Protein AF-A0A1Y3RNK0-F1 (afdb_monomer)

pLDDT: mean 79.31, std 23.53, range [32.22, 98.44]

Radius of gyration: 28.31 Å; Cα contacts (8 Å, |Δi|>4): 88; chains: 1; bounding box: 56×45×89 Å

Sequence (133 aa):
MPKRKRAVHGADTPGRQAETGTCSRASTSIYQNTTLKNSRQPGRIERLLSHGAENAVPLSHLVAMTELPARQVRQQIQAERLQGAQILADNQNGYFLPNSQADVELFYRSMLHRAAEIARVANTVRLRGRLLD

Secondary structure (DSSP, 8-state):
---------------------------------------SPP-TTGGGPPBSGGGPBPHHHHHHHHT--HHHHHHHHHHHHHTT---EE-SSS-EEB-SSHHHHHHHHHHHHHHHHHHHHHHHHHHHHHTT--

Foldseek 3Di:
DDDDDDDDDDDDDDDDDDDDPPPPPDDDDDDDDDDDDDPDDQFPVLVVAEEDPVRADALVVVCVVVVDPSVVSVVSVVVRVVVPAQWAADPPRHTHHYPDPVSSVVRVVVVVVVVVVVVVVVVVVVVVVVVVD

Structure (mmCIF, N/CA/C/O backbone):
d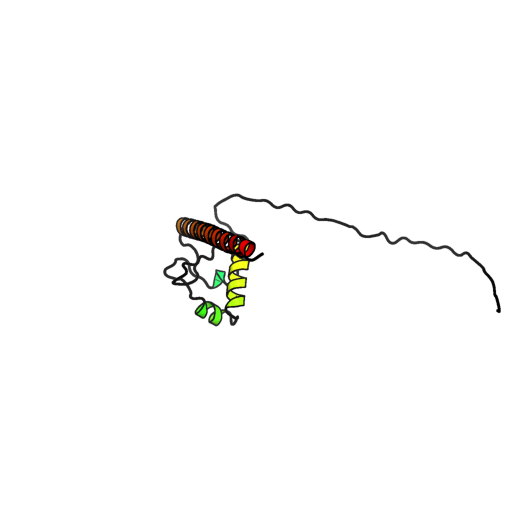ata_AF-A0A1Y3RNK0-F1
#
_entry.id   AF-A0A1Y3RNK0-F1
#
loop_
_atom_site.group_PDB
_atom_site.id
_atom_site.type_symbol
_atom_site.label_atom_id
_atom_site.label_alt_id
_atom_site.label_comp_id
_atom_site.label_asym_id
_atom_site.label_entity_id
_atom_site.label_seq_id
_atom_site.pdbx_PDB_ins_code
_atom_site.Cartn_x
_atom_site.Cartn_y
_atom_site.Cartn_z
_atom_site.occupancy
_atom_site.B_iso_or_equiv
_atom_site.auth_seq_id
_atom_site.auth_comp_id
_atom_site.auth_asym_id
_atom_site.auth_atom_id
_atom_site.pdbx_PDB_model_num
ATOM 1 N N . MET A 1 1 ? 0.563 25.413 73.526 1.00 41.59 1 MET A N 1
ATOM 2 C CA . MET A 1 1 ? 1.986 25.760 73.775 1.00 41.59 1 MET A CA 1
ATOM 3 C C . MET A 1 1 ? 2.594 24.611 74.570 1.00 41.59 1 MET A C 1
ATOM 5 O O . MET A 1 1 ? 1.926 24.172 75.497 1.00 41.59 1 MET A O 1
ATOM 9 N N . PRO A 1 2 ? 3.766 24.079 74.176 1.00 49.25 2 PRO A N 1
ATOM 10 C CA . PRO A 1 2 ? 5.012 24.792 74.449 1.00 49.25 2 PRO A CA 1
ATOM 11 C C . PRO A 1 2 ? 5.931 24.986 73.232 1.00 49.25 2 PRO A C 1
ATOM 13 O O . PRO A 1 2 ? 5.929 24.227 72.271 1.00 49.25 2 PRO A O 1
ATOM 16 N N . LYS A 1 3 ? 6.711 26.068 73.321 1.00 47.47 3 LYS A N 1
ATOM 17 C CA . LYS A 1 3 ? 7.779 26.502 72.410 1.00 47.47 3 LYS A CA 1
ATOM 18 C C . LYS A 1 3 ? 9.098 25.791 72.737 1.00 47.47 3 LYS A C 1
ATOM 20 O O . LYS A 1 3 ? 9.342 25.530 73.912 1.00 47.47 3 LYS A O 1
ATOM 25 N N . ARG A 1 4 ? 9.992 25.663 71.747 1.00 45.56 4 ARG A N 1
ATOM 26 C CA . ARG A 1 4 ? 11.479 25.715 71.841 1.00 45.56 4 ARG A CA 1
ATOM 27 C C . ARG A 1 4 ? 12.020 25.717 70.399 1.00 45.56 4 ARG A C 1
ATOM 29 O O . ARG A 1 4 ? 11.661 24.838 69.636 1.00 45.56 4 ARG A O 1
ATOM 36 N N . LYS A 1 5 ? 12.567 26.823 69.879 1.00 50.88 5 LYS A N 1
ATOM 37 C CA . LYS A 1 5 ? 13.889 27.481 70.058 1.00 50.88 5 LYS A CA 1
ATOM 38 C C . LYS A 1 5 ? 14.766 27.189 68.824 1.00 50.88 5 LYS A C 1
ATOM 40 O O . LYS A 1 5 ? 14.995 26.038 68.488 1.00 50.88 5 LYS A O 1
ATOM 45 N N . ARG A 1 6 ? 15.183 28.265 68.144 1.00 45.09 6 ARG A N 1
ATOM 46 C CA . ARG A 1 6 ? 16.010 28.297 66.924 1.00 45.09 6 ARG A CA 1
ATOM 47 C C . ARG A 1 6 ? 17.477 27.962 67.223 1.00 45.09 6 ARG A C 1
ATOM 49 O O . ARG A 1 6 ? 17.953 28.353 68.284 1.00 45.09 6 ARG A O 1
ATOM 56 N N . ALA A 1 7 ? 18.193 27.420 66.237 1.00 37.19 7 ALA A N 1
ATOM 57 C CA . ALA A 1 7 ? 19.587 27.763 65.933 1.00 37.19 7 ALA A CA 1
ATOM 58 C C . ALA A 1 7 ? 19.904 27.368 64.479 1.00 37.19 7 ALA A C 1
ATOM 60 O O . ALA A 1 7 ? 19.393 26.370 63.980 1.00 37.19 7 ALA A O 1
ATOM 61 N N . VAL A 1 8 ? 20.687 28.206 63.806 1.00 38.62 8 VAL A N 1
ATOM 62 C CA . VAL A 1 8 ? 21.025 28.174 62.378 1.00 38.62 8 VAL A CA 1
ATOM 63 C C . VAL A 1 8 ? 22.536 27.912 62.244 1.00 38.62 8 VAL A C 1
ATOM 65 O O . VAL A 1 8 ? 23.284 28.276 63.148 1.00 38.62 8 VAL A O 1
ATOM 68 N N . HIS A 1 9 ? 22.934 27.393 61.077 1.00 34.00 9 HIS A N 1
ATOM 69 C CA . HIS A 1 9 ? 24.238 27.487 60.394 1.00 34.00 9 HIS A CA 1
ATOM 70 C C . HIS A 1 9 ? 25.144 26.248 60.421 1.00 34.00 9 HIS A C 1
ATOM 72 O O . HIS A 1 9 ? 25.567 25.766 61.463 1.00 34.00 9 HIS A O 1
ATOM 78 N N . GLY A 1 10 ? 25.486 25.809 59.210 1.00 35.28 10 GLY A N 1
ATOM 79 C CA . GLY A 1 10 ? 26.503 24.817 58.887 1.00 35.28 10 GLY A CA 1
ATOM 80 C C . GLY A 1 10 ? 26.421 24.534 57.391 1.00 35.28 10 GLY A C 1
ATOM 81 O O . GLY A 1 10 ? 25.593 23.738 56.968 1.00 35.28 10 GLY A O 1
ATOM 82 N N . ALA A 1 11 ? 27.168 25.308 56.607 1.00 35.19 11 ALA A N 1
ATOM 83 C CA . ALA A 1 11 ? 27.256 25.221 55.156 1.00 35.19 11 ALA A CA 1
ATOM 84 C C . ALA A 1 11 ? 27.748 23.842 54.691 1.00 35.19 11 ALA A C 1
ATOM 86 O O . ALA A 1 11 ? 28.575 23.251 55.371 1.00 35.19 11 ALA A O 1
ATOM 87 N N . ASP A 1 12 ? 27.261 23.376 53.538 1.00 33.41 12 ASP A N 1
ATOM 88 C CA . ASP A 1 12 ? 28.124 22.921 52.442 1.00 33.41 12 ASP A CA 1
ATOM 89 C C . ASP A 1 12 ? 27.304 22.639 51.172 1.00 33.41 12 ASP A C 1
ATOM 91 O O . ASP A 1 12 ? 26.352 21.859 51.147 1.00 33.41 12 ASP A O 1
ATOM 95 N N . THR A 1 13 ? 27.693 23.336 50.108 1.00 41.44 13 THR A N 1
ATOM 96 C CA . THR A 1 13 ? 27.257 23.166 48.716 1.00 41.44 13 THR A CA 1
ATOM 97 C C . THR A 1 13 ? 28.192 22.143 48.059 1.00 41.44 13 THR A C 1
ATOM 99 O O . THR A 1 13 ? 29.403 22.236 48.247 1.00 41.44 13 THR A O 1
ATOM 102 N N . PRO A 1 14 ? 27.677 21.179 47.278 1.00 42.44 14 PRO A N 1
ATOM 103 C CA . PRO A 1 14 ? 27.765 21.303 45.818 1.00 42.44 14 PRO A CA 1
ATOM 104 C C . PRO A 1 14 ? 26.421 20.915 45.173 1.00 42.44 14 PRO A C 1
ATOM 106 O O . PRO A 1 14 ? 25.843 19.872 45.446 1.00 42.44 14 PRO A O 1
ATOM 109 N N . GLY A 1 15 ? 25.808 21.764 44.353 1.00 39.09 15 GLY A N 1
ATOM 110 C CA . GLY A 1 15 ? 26.297 21.985 42.998 1.00 39.09 15 GLY A CA 1
ATOM 111 C C . GLY A 1 15 ? 25.947 20.788 42.110 1.00 39.09 15 GLY A C 1
ATOM 112 O O . GLY A 1 15 ? 26.835 20.036 41.726 1.00 39.09 15 GLY A O 1
ATOM 113 N N . ARG A 1 16 ? 24.663 20.593 41.775 1.00 41.12 16 ARG A N 1
ATOM 114 C CA . ARG A 1 16 ? 24.265 19.695 40.682 1.00 41.12 16 ARG A CA 1
ATOM 115 C C . ARG A 1 16 ? 23.422 20.470 39.682 1.00 41.12 16 ARG A C 1
ATOM 117 O O . ARG A 1 16 ? 22.306 20.888 39.968 1.00 41.12 16 ARG A O 1
ATOM 124 N N . GLN A 1 17 ? 24.056 20.714 38.544 1.00 41.69 17 GLN A N 1
ATOM 125 C CA . GLN A 1 17 ? 23.565 21.478 37.411 1.00 41.69 17 GLN A CA 1
ATOM 126 C C . GLN A 1 17 ? 22.249 20.901 36.882 1.00 41.69 17 GLN A C 1
ATOM 128 O O . GLN A 1 17 ? 22.113 19.690 36.700 1.00 41.69 17 GLN A O 1
ATOM 133 N N . ALA A 1 18 ? 21.307 21.805 36.625 1.00 41.22 18 ALA A N 1
ATOM 134 C CA . ALA A 1 18 ? 20.082 21.537 35.902 1.00 41.22 18 ALA A CA 1
ATOM 135 C C . ALA A 1 18 ? 20.402 21.265 34.422 1.00 41.22 18 ALA A C 1
ATOM 137 O O . ALA A 1 18 ? 20.967 22.104 33.726 1.00 41.22 18 ALA A O 1
ATOM 138 N N . GLU A 1 19 ? 20.075 20.044 34.011 1.00 40.94 19 GLU A N 1
ATOM 139 C CA . GLU A 1 19 ? 19.447 19.670 32.742 1.00 40.94 19 GLU A CA 1
ATOM 140 C C . GLU A 1 19 ? 19.987 20.336 31.467 1.00 40.94 19 GLU A C 1
ATOM 142 O O . GLU A 1 19 ? 19.596 21.422 31.041 1.00 40.94 19 GLU A O 1
ATOM 147 N N . THR A 1 20 ? 20.857 19.586 30.793 1.00 37.81 20 THR A N 1
ATOM 148 C CA . THR A 1 20 ? 21.274 19.799 29.410 1.00 37.81 20 THR A CA 1
ATOM 149 C C . THR A 1 20 ? 20.073 19.608 28.477 1.00 37.81 20 THR A C 1
ATOM 151 O O . THR A 1 20 ? 19.817 18.521 27.965 1.00 37.81 20 THR A O 1
ATOM 154 N N . GLY A 1 21 ? 19.310 20.678 28.258 1.00 43.06 21 GLY A N 1
ATOM 155 C CA . GLY A 1 21 ? 18.280 20.757 27.227 1.00 43.06 21 GLY A CA 1
ATOM 156 C C . GLY A 1 21 ? 18.899 20.839 25.832 1.00 43.06 21 GLY A C 1
ATOM 157 O O . GLY A 1 21 ? 18.876 21.891 25.197 1.00 43.06 21 GLY A O 1
ATOM 158 N N . THR A 1 22 ? 19.467 19.741 25.335 1.00 32.22 22 THR A N 1
ATOM 159 C CA . THR A 1 22 ? 19.836 19.624 23.920 1.00 32.22 22 THR A CA 1
ATOM 160 C C . THR A 1 22 ? 18.578 19.297 23.125 1.00 32.22 22 THR A C 1
ATOM 162 O O . THR A 1 22 ? 18.204 18.143 22.937 1.00 32.22 22 THR A O 1
ATOM 165 N N . CYS A 1 23 ? 17.894 20.341 22.661 1.00 37.31 23 CYS A N 1
ATOM 166 C CA . CYS A 1 23 ? 16.819 20.211 21.690 1.00 37.31 23 CYS A CA 1
ATOM 167 C C . CYS A 1 23 ? 17.450 19.977 20.308 1.00 37.31 23 CYS A C 1
ATOM 169 O O . CYS A 1 23 ? 17.740 20.917 19.566 1.00 37.31 23 CYS A O 1
ATOM 171 N N . SER A 1 24 ? 17.732 18.716 19.978 1.00 45.75 24 SER A N 1
ATOM 172 C CA . SER A 1 24 ? 18.252 18.314 18.668 1.00 45.75 24 SER A CA 1
ATOM 173 C C . SER A 1 24 ? 17.157 18.446 17.606 1.00 45.75 24 SER A C 1
ATOM 175 O O . SER A 1 24 ? 16.522 17.469 17.214 1.00 45.75 24 SER A O 1
ATOM 177 N N . ARG A 1 25 ? 16.912 19.668 17.123 1.00 52.75 25 ARG A N 1
ATOM 178 C CA . ARG A 1 25 ? 16.077 19.917 15.943 1.00 52.75 25 ARG A CA 1
ATOM 179 C C . ARG A 1 25 ? 16.853 19.525 14.685 1.00 52.75 25 ARG A C 1
ATOM 181 O O . ARG A 1 25 ? 17.449 20.376 14.030 1.00 52.75 25 ARG A O 1
ATOM 188 N N . ALA A 1 26 ? 16.845 18.242 14.339 1.00 41.88 26 ALA A N 1
ATOM 189 C CA . ALA A 1 26 ? 17.356 17.780 13.054 1.00 41.88 26 ALA A CA 1
ATOM 190 C C . ALA A 1 26 ? 16.259 17.916 11.987 1.00 41.88 26 ALA A C 1
ATOM 192 O O . ALA A 1 26 ? 15.423 17.035 11.802 1.00 41.88 26 ALA A O 1
ATOM 193 N N . SER A 1 27 ? 16.260 19.055 11.292 1.00 52.25 27 SER A N 1
ATOM 194 C CA . SER A 1 27 ? 15.540 19.212 10.029 1.00 52.25 27 SER A CA 1
ATOM 195 C C . SER A 1 27 ? 16.277 18.393 8.969 1.00 52.25 27 SER A C 1
ATOM 197 O O . SER A 1 27 ? 17.389 18.751 8.592 1.00 52.25 27 SER A O 1
ATOM 199 N N . THR A 1 28 ? 15.696 17.294 8.494 1.00 43.88 28 THR A N 1
ATOM 200 C CA . THR A 1 28 ? 16.187 16.603 7.292 1.00 43.88 28 THR A CA 1
ATOM 201 C C . THR A 1 28 ? 15.093 16.639 6.235 1.00 43.88 28 THR A C 1
ATOM 203 O O . THR A 1 28 ? 14.282 15.736 6.083 1.00 43.88 28 THR A O 1
ATOM 206 N N . SER A 1 29 ? 15.046 17.756 5.512 1.00 62.03 29 SER A N 1
ATOM 207 C CA . SER A 1 29 ? 14.423 17.803 4.193 1.00 62.03 29 SER A CA 1
ATOM 208 C C . SER A 1 29 ? 15.480 17.361 3.191 1.00 62.03 29 SER A C 1
ATOM 210 O O . SER A 1 29 ? 16.409 18.120 2.924 1.00 62.03 29 SER A O 1
ATOM 212 N N . ILE A 1 30 ? 15.345 16.159 2.633 1.00 50.91 30 ILE A N 1
ATOM 213 C CA . ILE A 1 30 ? 16.123 15.739 1.464 1.00 50.91 30 ILE A CA 1
ATOM 214 C C . ILE A 1 30 ? 15.148 15.122 0.459 1.00 50.91 30 ILE A C 1
ATOM 216 O O . ILE A 1 30 ? 14.780 13.956 0.553 1.00 50.91 30 ILE A O 1
ATOM 220 N N . TYR A 1 31 ? 14.717 15.942 -0.497 1.00 54.25 31 TYR A N 1
ATOM 221 C CA . TYR A 1 31 ? 14.206 15.479 -1.783 1.00 54.25 31 TYR A CA 1
ATOM 222 C C . TYR A 1 31 ? 15.356 15.554 -2.785 1.00 54.25 31 TYR A C 1
ATOM 224 O O . TYR A 1 31 ? 15.858 16.652 -2.991 1.00 54.25 31 TYR A O 1
ATOM 232 N N . GLN A 1 32 ? 15.756 14.412 -3.356 1.00 46.22 32 GLN A N 1
ATOM 233 C CA . GLN A 1 32 ? 16.391 14.147 -4.671 1.00 46.22 32 GLN A CA 1
ATOM 234 C C . GLN A 1 32 ? 17.116 12.780 -4.555 1.00 46.22 32 GLN A C 1
ATOM 236 O O . GLN A 1 32 ? 17.678 12.507 -3.502 1.00 46.22 32 GLN A O 1
ATOM 241 N N . ASN A 1 33 ? 17.293 11.888 -5.533 1.00 47.75 33 ASN A N 1
ATOM 242 C CA . ASN A 1 33 ? 16.698 11.496 -6.818 1.00 47.75 33 ASN A CA 1
ATOM 243 C C . ASN A 1 33 ? 17.525 10.240 -7.246 1.00 47.75 33 ASN A C 1
ATOM 245 O O . ASN A 1 33 ? 18.724 10.198 -6.992 1.00 47.75 33 ASN A O 1
ATOM 249 N N . THR A 1 34 ? 16.877 9.222 -7.821 1.00 56.22 34 THR A N 1
ATOM 250 C CA . THR A 1 34 ? 17.364 8.097 -8.662 1.00 56.22 34 THR A CA 1
ATOM 251 C C . THR A 1 34 ? 18.873 7.753 -8.721 1.00 56.22 34 THR A C 1
ATOM 253 O O . THR A 1 34 ? 19.650 8.476 -9.337 1.00 56.22 34 THR A O 1
ATOM 256 N N . THR A 1 35 ? 19.241 6.557 -8.218 1.00 46.78 35 THR A N 1
ATOM 257 C CA . THR A 1 35 ? 20.168 5.525 -8.782 1.00 46.78 35 THR A CA 1
ATOM 258 C C . THR A 1 35 ? 20.809 4.692 -7.654 1.00 46.78 35 THR A C 1
ATOM 260 O O . THR A 1 35 ? 21.341 5.228 -6.687 1.00 46.78 35 THR A O 1
ATOM 263 N N . LEU A 1 36 ? 20.709 3.361 -7.770 1.00 56.59 36 LEU A N 1
ATOM 264 C CA . LEU A 1 36 ? 20.968 2.344 -6.742 1.00 56.59 36 LEU A CA 1
ATOM 265 C C . LEU A 1 36 ? 22.341 2.405 -6.040 1.00 56.59 36 LEU A C 1
ATOM 267 O O . LEU A 1 36 ? 23.380 2.228 -6.672 1.00 56.59 36 LEU A O 1
ATOM 271 N N . LYS A 1 37 ? 22.298 2.430 -4.701 1.00 41.94 37 LYS A N 1
ATOM 272 C CA . LYS A 1 37 ? 22.902 1.431 -3.790 1.00 41.94 37 LYS A CA 1
ATOM 273 C C . LYS A 1 37 ? 22.364 1.693 -2.382 1.00 41.94 37 LYS A C 1
ATOM 275 O O . LYS A 1 37 ? 22.851 2.548 -1.648 1.00 41.94 37 LYS A O 1
ATOM 280 N N . ASN A 1 38 ? 21.306 0.971 -2.034 1.00 49.28 38 ASN A N 1
ATOM 281 C CA . ASN A 1 38 ? 20.623 1.097 -0.755 1.00 49.28 38 ASN A CA 1
ATOM 282 C C . ASN A 1 38 ? 21.514 0.511 0.349 1.00 49.28 38 ASN A C 1
ATOM 284 O O . ASN A 1 38 ? 21.696 -0.699 0.417 1.00 49.28 38 ASN A O 1
ATOM 288 N N . SER A 1 39 ? 22.015 1.343 1.260 1.00 59.19 39 SER A N 1
ATOM 289 C CA . SER A 1 39 ? 22.454 0.878 2.586 1.00 59.19 39 SER A CA 1
ATOM 290 C C . SER A 1 39 ? 21.265 0.616 3.524 1.00 59.19 39 SER A C 1
ATOM 292 O O . SER A 1 39 ? 21.449 0.344 4.710 1.00 59.19 39 SER A O 1
ATOM 294 N N . ARG A 1 40 ? 20.029 0.686 3.007 1.00 80.00 40 ARG A N 1
ATOM 295 C CA . ARG A 1 40 ? 18.821 0.307 3.735 1.00 80.00 40 ARG A CA 1
ATOM 296 C C . ARG A 1 40 ? 18.653 -1.205 3.681 1.00 80.00 40 ARG A C 1
ATOM 298 O O . ARG A 1 40 ? 18.559 -1.780 2.599 1.00 80.00 40 ARG A O 1
ATOM 305 N N . GLN A 1 41 ? 18.563 -1.827 4.850 1.00 82.25 41 GLN A N 1
ATOM 306 C CA . GLN A 1 41 ? 18.174 -3.229 4.943 1.00 82.25 41 GLN A CA 1
ATOM 307 C C . GLN A 1 41 ? 16.711 -3.374 4.504 1.00 82.25 41 GLN A C 1
ATOM 309 O O . GLN A 1 41 ? 15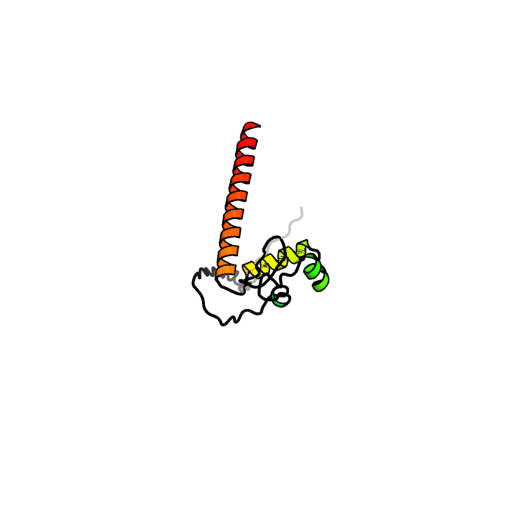.873 -2.587 4.961 1.00 82.25 41 GLN A O 1
ATOM 314 N N . PRO A 1 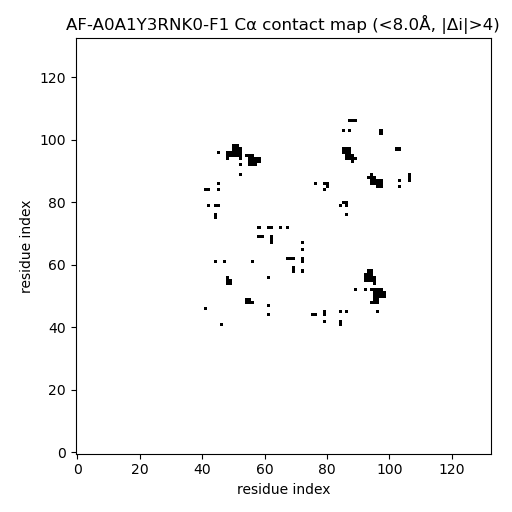42 ? 16.390 -4.330 3.616 1.00 86.19 42 PRO A N 1
ATOM 315 C CA . PRO A 1 42 ? 15.021 -4.526 3.177 1.00 86.19 42 PRO A CA 1
ATOM 316 C C . PRO A 1 42 ? 14.138 -4.941 4.358 1.00 86.19 42 PRO A C 1
ATOM 318 O O . PRO A 1 42 ? 14.558 -5.680 5.261 1.00 86.19 42 PRO A O 1
ATOM 321 N N . GLY A 1 43 ? 12.904 -4.442 4.350 1.00 91.38 43 GLY A N 1
ATOM 322 C CA . GLY A 1 43 ? 11.917 -4.712 5.392 1.00 91.38 43 GLY A CA 1
ATOM 323 C C . GLY A 1 43 ? 11.547 -6.197 5.498 1.00 91.38 43 GLY A C 1
ATOM 324 O O . GLY A 1 43 ? 12.032 -7.041 4.741 1.00 91.38 43 GLY A O 1
ATOM 325 N N . ARG A 1 44 ? 10.717 -6.565 6.481 1.00 95.25 44 ARG A N 1
ATOM 326 C CA . ARG A 1 44 ? 10.271 -7.962 6.628 1.00 95.25 44 ARG A CA 1
ATOM 327 C C . ARG A 1 44 ? 9.346 -8.340 5.476 1.00 95.25 44 ARG A C 1
ATOM 329 O O . ARG A 1 44 ? 9.514 -9.424 4.937 1.00 95.25 44 ARG A O 1
ATOM 336 N N . ILE A 1 45 ? 8.406 -7.468 5.109 1.00 96.94 45 ILE A N 1
ATOM 337 C CA . ILE A 1 45 ? 7.446 -7.731 4.034 1.00 96.94 45 ILE A CA 1
ATOM 338 C C . ILE A 1 45 ? 8.111 -7.593 2.669 1.00 96.94 45 ILE A C 1
ATOM 340 O O . ILE A 1 45 ? 7.912 -8.459 1.829 1.00 96.94 45 ILE A O 1
ATOM 344 N N . GLU A 1 46 ? 8.943 -6.570 2.459 1.00 96.69 46 GLU A N 1
ATOM 345 C CA . GLU A 1 46 ? 9.699 -6.378 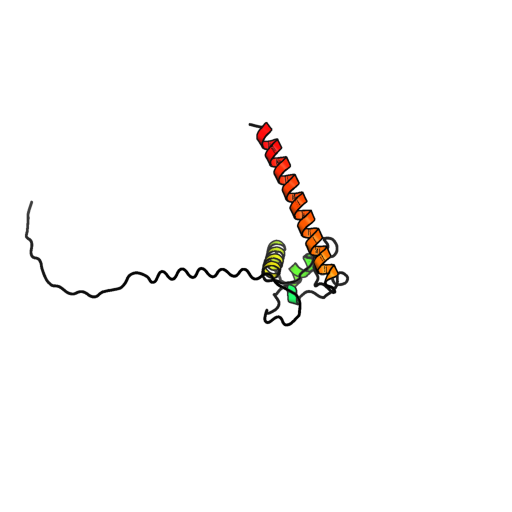1.212 1.00 96.69 46 GLU A CA 1
ATOM 346 C C . GLU A 1 46 ? 10.481 -7.636 0.796 1.00 96.69 46 GLU A C 1
ATOM 348 O O . GLU A 1 46 ? 10.469 -8.004 -0.373 1.00 96.69 46 GLU A O 1
ATOM 353 N N . ARG A 1 47 ? 11.081 -8.353 1.757 1.00 96.12 47 ARG A N 1
ATOM 354 C CA . ARG A 1 47 ? 11.807 -9.613 1.511 1.00 96.12 47 ARG A CA 1
ATOM 355 C C . ARG A 1 47 ? 10.931 -10.792 1.076 1.00 96.12 47 ARG A C 1
ATOM 357 O O . ARG A 1 47 ? 11.469 -11.774 0.580 1.00 96.12 47 ARG A O 1
ATOM 364 N N . LEU A 1 48 ? 9.621 -10.726 1.299 1.00 96.56 48 LEU A N 1
ATOM 365 C CA . LEU A 1 48 ? 8.669 -11.778 0.923 1.00 96.56 48 LEU A CA 1
ATOM 366 C C . LEU A 1 48 ? 8.086 -11.564 -0.477 1.00 96.56 48 LEU A C 1
ATOM 368 O O . LEU A 1 48 ? 7.330 -12.408 -0.955 1.00 96.56 48 LEU A O 1
ATOM 372 N N . LEU A 1 49 ? 8.376 -10.426 -1.110 1.00 96.88 49 LEU A N 1
ATOM 373 C CA . LEU A 1 49 ? 7.783 -10.044 -2.383 1.00 96.88 49 LEU A CA 1
ATOM 374 C C . LEU A 1 49 ? 8.765 -10.252 -3.531 1.00 96.88 49 LEU A C 1
ATOM 376 O O . LEU A 1 49 ? 9.967 -10.039 -3.401 1.00 96.88 49 LEU A O 1
ATOM 380 N N . SER A 1 50 ? 8.212 -10.640 -4.674 1.00 95.81 50 SER A N 1
ATOM 381 C CA . SER A 1 50 ? 8.928 -10.689 -5.945 1.00 95.81 50 SER A CA 1
ATOM 382 C C . SER A 1 50 ? 8.618 -9.449 -6.780 1.00 95.81 50 SER A C 1
ATOM 384 O O . SER A 1 50 ? 7.649 -8.726 -6.517 1.00 95.81 50 SER A O 1
ATOM 386 N N . HIS A 1 51 ? 9.467 -9.183 -7.770 1.00 95.69 51 HIS A N 1
ATOM 387 C CA . HIS A 1 51 ? 9.246 -8.086 -8.701 1.00 95.69 51 HIS A CA 1
ATOM 388 C C . HIS A 1 51 ? 8.183 -8.444 -9.751 1.00 95.69 51 HIS A C 1
ATOM 390 O O . HIS A 1 51 ? 8.055 -9.607 -10.132 1.00 95.69 51 HIS A O 1
ATOM 396 N N . GLY A 1 52 ? 7.431 -7.441 -10.202 1.00 94.06 52 GLY A N 1
ATOM 397 C CA . GLY A 1 52 ? 6.383 -7.575 -11.213 1.00 94.06 52 GLY A CA 1
ATOM 398 C C . GLY A 1 52 ? 4.992 -7.848 -10.651 1.00 94.06 52 GLY A C 1
ATOM 399 O O . GLY A 1 52 ? 4.824 -8.560 -9.661 1.00 94.06 52 GLY A O 1
ATOM 400 N N . ALA A 1 53 ? 3.978 -7.276 -11.302 1.00 92.31 53 ALA A N 1
ATOM 401 C CA . ALA A 1 53 ? 2.575 -7.462 -10.928 1.00 92.31 53 ALA A CA 1
ATOM 402 C C . ALA A 1 53 ? 2.106 -8.911 -11.146 1.00 92.31 53 ALA A C 1
ATOM 404 O O . ALA A 1 53 ? 1.243 -9.400 -10.423 1.00 92.31 53 ALA A O 1
ATOM 405 N N . GLU A 1 54 ? 2.718 -9.621 -12.094 1.00 93.75 54 GLU A N 1
ATOM 406 C CA . GLU A 1 54 ? 2.493 -11.041 -12.358 1.00 93.75 54 GLU A CA 1
ATOM 407 C C . GLU A 1 54 ? 2.841 -11.942 -11.161 1.00 93.75 54 GLU A C 1
ATOM 409 O O . GLU A 1 54 ? 2.277 -13.025 -11.026 1.00 93.75 54 GLU A O 1
ATOM 414 N N . ASN A 1 55 ? 3.717 -11.472 -10.265 1.00 95.06 55 ASN A N 1
ATOM 415 C CA . ASN A 1 55 ? 4.133 -12.176 -9.052 1.00 95.06 55 ASN A CA 1
ATOM 416 C C . ASN A 1 55 ? 3.490 -11.593 -7.783 1.00 95.06 55 ASN A C 1
ATOM 418 O O . ASN A 1 55 ? 4.005 -11.783 -6.676 1.00 95.06 55 ASN A O 1
ATOM 422 N N . ALA A 1 56 ? 2.394 -10.840 -7.924 1.00 96.06 56 ALA A N 1
ATOM 423 C CA . ALA A 1 56 ? 1.738 -10.206 -6.793 1.00 96.06 56 ALA A CA 1
ATOM 424 C C . ALA A 1 56 ? 1.243 -11.229 -5.764 1.00 96.06 56 ALA A C 1
ATOM 426 O O . ALA A 1 56 ? 0.608 -12.233 -6.082 1.00 96.06 56 ALA A O 1
ATOM 427 N N . VAL A 1 57 ? 1.528 -10.938 -4.496 1.00 97.19 57 VAL A N 1
ATOM 428 C CA . VAL A 1 57 ? 1.179 -11.791 -3.363 1.00 97.19 57 VAL A CA 1
ATOM 429 C C . VAL A 1 57 ? -0.091 -11.256 -2.693 1.00 97.19 57 VAL A C 1
ATOM 431 O O . VAL A 1 57 ? -0.090 -10.119 -2.198 1.00 97.19 57 VAL A O 1
ATOM 434 N N . PRO A 1 58 ? -1.171 -12.055 -2.605 1.00 96.94 58 PRO A N 1
ATOM 435 C CA . PRO A 1 58 ? -2.384 -11.666 -1.898 1.00 96.94 58 PRO A CA 1
ATOM 436 C C . PRO A 1 58 ? -2.142 -11.423 -0.405 1.00 96.94 58 PRO A C 1
ATOM 438 O O . PRO A 1 58 ? -1.296 -12.057 0.230 1.00 96.94 58 PRO A O 1
ATOM 441 N N . LEU A 1 59 ? -2.959 -10.562 0.212 1.00 96.88 59 LEU A N 1
ATOM 442 C CA . LEU A 1 59 ? -2.854 -10.283 1.650 1.00 96.88 59 LEU A CA 1
ATOM 443 C C . LEU A 1 59 ? -3.011 -11.545 2.512 1.00 96.88 59 LEU A C 1
ATOM 445 O O . LEU A 1 59 ? -2.345 -11.663 3.536 1.00 96.88 59 LEU A O 1
ATOM 449 N N . SER A 1 60 ? -3.878 -12.477 2.111 1.00 96.81 60 SER A N 1
ATOM 450 C CA . SER A 1 60 ? -4.086 -13.750 2.813 1.00 96.81 60 SER A CA 1
ATOM 451 C C . SER A 1 60 ? -2.799 -14.574 2.902 1.00 96.81 60 SER A C 1
ATOM 453 O O . SER A 1 60 ? -2.503 -15.133 3.955 1.00 96.81 60 SER A O 1
ATOM 455 N N . HIS A 1 61 ? -1.998 -14.595 1.834 1.00 97.44 61 HIS A N 1
ATOM 456 C CA . HIS A 1 61 ? -0.714 -15.292 1.816 1.00 97.44 61 HIS A CA 1
ATOM 457 C C . HIS A 1 61 ? 0.314 -14.581 2.699 1.00 97.44 61 HIS A C 1
ATOM 459 O O . HIS A 1 61 ? 1.024 -15.236 3.456 1.00 97.44 61 HIS A O 1
ATOM 465 N N . LEU A 1 62 ? 0.356 -13.243 2.680 1.00 97.44 62 LEU A N 1
ATOM 466 C CA . LEU A 1 62 ? 1.221 -12.484 3.591 1.00 97.44 62 LEU A CA 1
ATOM 467 C C . LEU A 1 62 ? 0.863 -12.728 5.062 1.00 97.44 62 LEU A C 1
ATOM 469 O O . LEU A 1 62 ? 1.755 -12.849 5.896 1.00 97.44 62 LEU A O 1
ATOM 473 N N . VAL A 1 63 ? -0.426 -12.833 5.387 1.00 98.12 63 VAL A N 1
ATOM 474 C CA . VAL A 1 63 ? -0.900 -13.197 6.733 1.00 98.12 63 VAL A CA 1
ATOM 475 C C . VAL A 1 63 ? -0.398 -14.582 7.130 1.00 98.12 63 VAL A C 1
ATOM 477 O O . VAL A 1 63 ? 0.152 -14.727 8.218 1.00 98.12 63 VAL A O 1
ATOM 480 N N . ALA A 1 64 ? -0.511 -15.570 6.240 1.00 97.75 64 ALA A N 1
ATOM 481 C CA . ALA A 1 64 ? -0.025 -16.923 6.499 1.00 97.75 64 ALA A CA 1
ATOM 482 C C . ALA A 1 64 ? 1.501 -16.971 6.701 1.00 97.75 64 ALA A C 1
ATOM 484 O O . ALA A 1 64 ? 1.968 -17.582 7.652 1.00 97.75 64 ALA A O 1
ATOM 485 N N . MET A 1 65 ? 2.279 -16.277 5.863 1.00 96.75 65 MET A N 1
ATOM 486 C CA . MET A 1 65 ? 3.748 -16.263 5.955 1.00 96.75 65 MET A CA 1
ATOM 487 C C . MET A 1 65 ? 4.284 -15.473 7.154 1.00 96.75 65 MET A C 1
ATOM 489 O O . MET A 1 65 ? 5.395 -15.722 7.620 1.00 96.75 65 MET A O 1
ATOM 493 N N . THR A 1 66 ? 3.543 -14.468 7.623 1.00 95.56 66 THR A N 1
ATOM 494 C CA . THR A 1 66 ? 3.992 -13.615 8.733 1.00 95.56 66 THR A CA 1
ATOM 495 C C . THR A 1 66 ? 3.452 -14.046 10.089 1.00 95.56 66 THR A C 1
ATOM 497 O O . THR A 1 66 ? 4.016 -13.609 11.095 1.00 95.56 66 THR A O 1
ATOM 500 N N . GLU A 1 67 ? 2.399 -14.870 10.102 1.00 97.25 67 GLU A N 1
ATOM 501 C CA . GLU A 1 67 ? 1.611 -15.255 11.281 1.00 97.25 67 GLU A CA 1
ATOM 502 C C . GLU A 1 67 ? 1.026 -14.042 12.026 1.00 97.25 67 GLU A C 1
ATOM 504 O O . GLU A 1 67 ? 0.819 -14.055 13.239 1.00 97.25 67 GLU A O 1
ATOM 509 N N . LEU A 1 68 ? 0.755 -12.957 11.292 1.00 97.38 68 LEU A N 1
ATOM 510 C CA . LEU A 1 68 ? 0.208 -11.717 11.838 1.00 97.38 68 LEU A CA 1
ATOM 511 C C . LEU A 1 68 ? -1.215 -11.466 11.336 1.00 97.38 68 LEU A C 1
ATOM 513 O O . LEU A 1 68 ? -1.521 -11.735 10.173 1.00 97.38 68 LEU A O 1
ATOM 517 N N . PRO A 1 69 ? -2.087 -10.839 12.146 1.00 97.94 69 PRO A N 1
ATOM 518 C CA . PRO A 1 69 ? -3.388 -10.383 11.681 1.00 97.94 69 PRO A CA 1
ATOM 519 C C . PRO A 1 69 ? -3.272 -9.457 10.465 1.00 97.94 69 PRO A C 1
ATOM 521 O O . PRO A 1 69 ? -2.404 -8.584 10.408 1.00 97.94 69 PRO A O 1
ATOM 524 N N . ALA A 1 70 ? -4.232 -9.552 9.542 1.00 97.38 70 ALA A N 1
ATOM 525 C CA . ALA A 1 70 ? -4.272 -8.760 8.307 1.00 97.38 70 ALA A CA 1
ATOM 526 C C . ALA A 1 70 ? -4.082 -7.247 8.531 1.00 97.38 70 ALA A C 1
ATOM 528 O O . ALA A 1 70 ? -3.421 -6.566 7.745 1.00 97.38 70 ALA A O 1
ATOM 529 N N . ARG A 1 71 ? -4.629 -6.711 9.632 1.00 98.00 71 ARG A N 1
ATOM 530 C CA . ARG A 1 71 ? -4.453 -5.303 10.015 1.00 98.00 71 ARG A CA 1
ATOM 531 C C . ARG A 1 71 ? -2.990 -4.959 10.307 1.00 98.00 71 ARG A C 1
ATOM 533 O O . ARG A 1 71 ? -2.531 -3.911 9.865 1.00 98.00 71 ARG A O 1
ATOM 540 N N . GLN A 1 72 ? -2.269 -5.822 11.020 1.00 98.12 72 GLN A N 1
ATOM 541 C CA . GLN A 1 72 ? -0.856 -5.609 11.341 1.00 98.12 72 GLN A CA 1
ATOM 542 C C . GLN A 1 72 ? 0.028 -5.744 10.100 1.00 98.12 72 GLN A C 1
ATOM 544 O O . GLN A 1 72 ? 0.924 -4.927 9.912 1.00 98.12 72 GLN A O 1
ATOM 549 N N . VAL A 1 73 ? -0.276 -6.687 9.203 1.00 98.19 73 VAL A N 1
ATOM 550 C CA . VAL A 1 73 ? 0.423 -6.805 7.911 1.00 98.19 73 VAL A CA 1
ATOM 551 C C . VAL A 1 73 ? 0.291 -5.511 7.102 1.00 98.19 73 VAL A C 1
ATOM 553 O O . VAL A 1 73 ? 1.288 -4.963 6.638 1.00 98.19 73 VAL A O 1
ATOM 556 N N . ARG A 1 74 ? -0.921 -4.944 6.998 1.00 97.62 74 ARG A N 1
ATOM 557 C CA . ARG A 1 74 ? -1.135 -3.653 6.315 1.00 97.62 74 ARG A CA 1
ATOM 558 C C . ARG A 1 74 ? -0.370 -2.502 6.977 1.00 97.62 74 ARG A C 1
ATOM 560 O O . ARG A 1 74 ? 0.171 -1.656 6.268 1.00 97.62 74 ARG A O 1
ATOM 567 N N . GLN A 1 75 ? -0.304 -2.473 8.308 1.00 98.00 75 GLN A N 1
ATOM 568 C CA . GLN A 1 75 ? 0.477 -1.474 9.046 1.00 98.00 75 GLN A CA 1
ATOM 569 C C . GLN A 1 75 ? 1.980 -1.607 8.783 1.00 98.00 75 GLN A C 1
ATOM 571 O O . GLN A 1 75 ? 2.642 -0.595 8.569 1.00 98.00 75 GLN A O 1
ATOM 576 N N . GLN A 1 76 ? 2.510 -2.831 8.741 1.00 97.88 76 GLN A N 1
ATOM 577 C CA . GLN A 1 76 ? 3.914 -3.076 8.403 1.00 97.88 76 GLN A CA 1
ATOM 578 C C . GLN A 1 76 ? 4.231 -2.643 6.973 1.00 97.88 76 GLN A C 1
ATOM 580 O O . GLN A 1 76 ? 5.194 -1.913 6.772 1.00 97.88 76 GLN A O 1
ATOM 585 N N . ILE A 1 77 ? 3.381 -2.985 6.000 1.00 97.19 77 ILE A N 1
ATOM 586 C CA . ILE A 1 77 ? 3.534 -2.521 4.611 1.00 97.19 77 ILE A CA 1
ATOM 587 C C . ILE A 1 77 ? 3.582 -0.991 4.552 1.00 97.19 77 ILE A C 1
ATOM 589 O O . ILE A 1 77 ? 4.429 -0.417 3.872 1.00 97.19 77 ILE A O 1
ATOM 593 N N . GLN A 1 78 ? 2.685 -0.311 5.272 1.00 97.19 78 GLN A N 1
ATOM 594 C CA . GLN A 1 78 ? 2.678 1.148 5.322 1.00 97.19 78 GLN A CA 1
ATOM 595 C C . GLN A 1 78 ? 3.958 1.707 5.958 1.00 97.19 78 GLN A C 1
ATOM 597 O O . GLN A 1 78 ? 4.530 2.654 5.423 1.00 97.19 78 GLN A O 1
ATOM 602 N N . ALA A 1 79 ? 4.421 1.127 7.066 1.00 96.62 79 ALA A N 1
ATOM 603 C CA . ALA A 1 79 ? 5.657 1.543 7.722 1.00 96.62 79 ALA A CA 1
ATOM 604 C C . ALA A 1 79 ? 6.876 1.354 6.806 1.00 96.62 79 ALA A C 1
ATOM 606 O O . ALA A 1 79 ? 7.682 2.271 6.660 1.00 96.62 79 ALA A O 1
ATOM 607 N N . GLU A 1 80 ? 6.977 0.211 6.126 1.00 97.12 80 GLU A N 1
ATOM 608 C CA . GLU A 1 80 ? 8.063 -0.069 5.186 1.00 97.12 80 GLU A CA 1
ATOM 609 C C . GLU A 1 80 ? 8.052 0.906 4.001 1.00 97.12 80 GLU A C 1
ATOM 611 O O . GLU A 1 80 ? 9.112 1.430 3.643 1.00 97.12 80 GLU A O 1
ATOM 616 N N . ARG A 1 81 ? 6.869 1.223 3.449 1.00 96.12 81 ARG A N 1
ATOM 617 C CA . ARG A 1 81 ? 6.694 2.255 2.410 1.00 96.12 81 ARG A CA 1
ATOM 618 C C . ARG A 1 81 ? 7.166 3.630 2.875 1.00 96.12 81 ARG A C 1
ATOM 620 O O . ARG A 1 81 ? 7.891 4.296 2.146 1.00 96.12 81 ARG A O 1
ATOM 627 N N . LEU A 1 82 ? 6.805 4.042 4.092 1.00 94.62 82 LEU A N 1
ATOM 628 C CA . LEU A 1 82 ? 7.249 5.319 4.670 1.00 94.62 82 LEU A CA 1
ATOM 629 C C . LEU A 1 82 ? 8.766 5.371 4.882 1.00 94.62 82 LEU A C 1
ATOM 631 O O . LEU A 1 82 ? 9.362 6.438 4.793 1.00 94.62 82 LEU A O 1
ATOM 635 N N . GLN A 1 83 ? 9.399 4.224 5.116 1.00 93.56 83 GLN A N 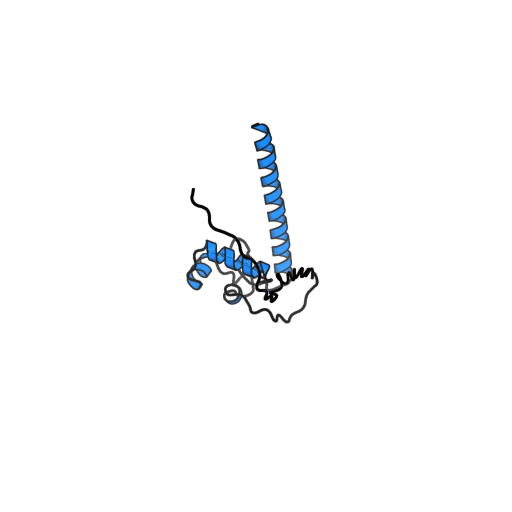1
ATOM 636 C CA . GLN A 1 83 ? 10.853 4.104 5.185 1.00 93.56 83 GLN A CA 1
ATOM 637 C C . GLN A 1 83 ? 11.519 4.048 3.793 1.00 93.56 83 GLN A C 1
ATOM 639 O O . GLN A 1 83 ? 12.740 3.898 3.719 1.00 93.56 83 GLN A O 1
ATOM 644 N N . GLY A 1 84 ? 10.750 4.075 2.697 1.00 92.88 84 GLY A N 1
ATOM 645 C CA . GLY A 1 84 ? 11.250 4.047 1.317 1.00 92.88 84 GLY A CA 1
ATOM 646 C C . GLY A 1 84 ? 11.136 2.708 0.574 1.00 92.88 84 GLY A C 1
ATOM 647 O O . GLY A 1 84 ? 11.705 2.586 -0.508 1.00 92.88 84 GLY A O 1
ATOM 648 N N . ALA A 1 85 ? 10.425 1.704 1.107 1.00 94.56 85 ALA A N 1
ATOM 649 C CA . ALA A 1 85 ? 10.190 0.447 0.387 1.00 94.56 85 ALA A CA 1
ATOM 650 C C . ALA A 1 85 ? 9.246 0.682 -0.796 1.00 94.56 85 ALA A C 1
ATOM 652 O O . ALA A 1 85 ? 8.146 1.214 -0.622 1.00 94.56 85 ALA A O 1
ATOM 653 N N . GLN A 1 86 ? 9.618 0.204 -1.979 1.00 95.62 86 GLN A N 1
ATOM 654 C CA . GLN A 1 86 ? 8.780 0.311 -3.175 1.00 95.62 86 GLN A CA 1
ATOM 655 C C . GLN A 1 86 ? 7.796 -0.862 -3.257 1.00 95.62 86 GLN A C 1
ATOM 657 O O . GLN A 1 86 ? 7.772 -1.612 -4.220 1.00 95.62 86 GLN A O 1
ATOM 662 N N . ILE A 1 87 ? 6.984 -1.055 -2.218 1.00 97.12 87 ILE A N 1
ATOM 663 C CA . ILE A 1 87 ? 5.945 -2.092 -2.220 1.00 97.12 87 ILE A CA 1
ATOM 664 C C . ILE A 1 87 ? 4.727 -1.527 -2.949 1.00 97.12 87 ILE A C 1
ATOM 666 O O . ILE A 1 87 ? 4.051 -0.653 -2.406 1.00 97.12 87 ILE A O 1
ATOM 670 N N . LEU A 1 88 ? 4.405 -2.007 -4.144 1.00 96.88 88 LEU A N 1
ATOM 671 C CA . LEU A 1 88 ? 3.238 -1.569 -4.916 1.00 96.88 88 LEU A CA 1
ATOM 672 C C . LEU A 1 88 ? 2.011 -2.437 -4.606 1.00 96.88 88 LEU A C 1
ATOM 674 O O . LEU A 1 88 ? 2.121 -3.483 -3.967 1.00 96.88 88 LEU A O 1
ATOM 678 N N . ALA A 1 89 ? 0.825 -1.956 -4.979 1.00 94.69 89 ALA A N 1
ATOM 679 C CA . ALA A 1 89 ? -0.412 -2.7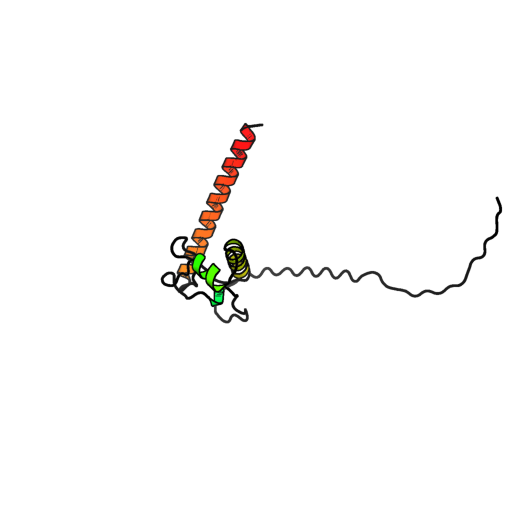32 -4.913 1.00 94.69 89 ALA A CA 1
ATOM 680 C C . ALA A 1 89 ? -1.356 -2.344 -6.055 1.00 94.69 89 ALA A C 1
ATOM 682 O O . ALA A 1 89 ? -1.497 -1.157 -6.349 1.00 94.69 89 ALA A O 1
ATOM 683 N N . ASP A 1 90 ? -2.035 -3.325 -6.647 1.00 86.12 90 ASP A N 1
ATOM 684 C CA . ASP A 1 90 ? -2.923 -3.154 -7.809 1.00 86.12 90 ASP A CA 1
ATOM 685 C C . ASP A 1 90 ? -4.415 -3.387 -7.494 1.00 86.12 90 ASP A C 1
ATOM 687 O O . ASP A 1 90 ? -5.246 -3.475 -8.394 1.00 86.12 90 ASP A O 1
ATOM 691 N N . ASN A 1 91 ? -4.778 -3.448 -6.205 1.00 80.19 91 ASN A N 1
ATOM 692 C CA . ASN A 1 91 ? -6.124 -3.719 -5.663 1.00 80.19 91 ASN A CA 1
ATOM 693 C C . ASN A 1 91 ? -6.763 -5.061 -6.075 1.00 80.19 91 ASN A C 1
ATOM 695 O O . ASN A 1 91 ? -7.784 -5.419 -5.489 1.00 80.19 91 ASN A O 1
ATOM 699 N N . GLN A 1 92 ? -6.187 -5.791 -7.032 1.00 85.50 92 GLN A N 1
ATOM 700 C CA . GLN A 1 92 ? -6.729 -7.036 -7.578 1.00 85.50 92 GLN A CA 1
ATOM 701 C C . GLN A 1 92 ? -5.890 -8.239 -7.152 1.00 85.50 92 GLN A C 1
ATOM 703 O O . GLN A 1 92 ? -6.420 -9.163 -6.537 1.00 85.50 92 GLN A O 1
ATOM 708 N N . ASN A 1 93 ? -4.586 -8.209 -7.427 1.00 89.88 93 ASN A N 1
ATOM 709 C CA . ASN A 1 93 ? -3.713 -9.373 -7.298 1.00 89.88 93 ASN A CA 1
ATOM 710 C C . ASN A 1 93 ? -2.941 -9.360 -5.974 1.00 89.88 93 ASN A C 1
ATOM 712 O O . ASN A 1 93 ? -2.707 -10.408 -5.373 1.00 89.88 93 ASN A O 1
ATOM 716 N N . GLY A 1 94 ? -2.613 -8.174 -5.455 1.00 95.50 94 GLY A N 1
ATOM 717 C CA . GLY A 1 94 ? -2.025 -8.029 -4.126 1.00 95.50 94 GLY A CA 1
ATOM 718 C C . GLY A 1 94 ? -0.846 -7.073 -4.100 1.00 95.50 94 GLY A C 1
ATOM 719 O O . GLY A 1 94 ? -0.963 -5.936 -4.555 1.00 95.50 94 GLY A O 1
ATOM 720 N N . TYR A 1 95 ? 0.258 -7.510 -3.495 1.00 97.62 95 TYR A N 1
ATOM 721 C CA . TYR A 1 95 ? 1.454 -6.701 -3.260 1.00 97.62 95 TYR A CA 1
ATOM 722 C C . TYR A 1 95 ? 2.659 -7.255 -4.019 1.00 97.62 95 TYR A C 1
ATOM 724 O O . TYR A 1 95 ? 2.853 -8.466 -4.051 1.00 97.62 95 TYR A O 1
ATOM 732 N N . PHE A 1 96 ? 3.477 -6.376 -4.593 1.00 97.56 96 PHE A N 1
ATOM 733 C CA . PHE A 1 96 ? 4.661 -6.742 -5.381 1.00 97.56 96 PHE A CA 1
ATOM 734 C C . PHE A 1 96 ? 5.711 -5.624 -5.370 1.00 97.56 96 PHE A C 1
ATOM 736 O O . PHE A 1 96 ? 5.431 -4.509 -4.919 1.00 97.56 96 PHE A O 1
ATOM 743 N N . LEU A 1 97 ? 6.915 -5.915 -5.864 1.00 97.31 97 LEU A N 1
ATOM 744 C CA . LEU A 1 97 ? 7.965 -4.916 -6.098 1.00 97.31 97 LEU A CA 1
ATOM 745 C C . LEU A 1 97 ? 7.948 -4.454 -7.568 1.00 97.31 97 LEU A C 1
ATOM 747 O O . LEU A 1 97 ? 7.655 -5.258 -8.448 1.00 97.31 97 LEU A O 1
ATOM 751 N N . PRO A 1 98 ? 8.255 -3.187 -7.886 1.00 96.75 98 PRO A N 1
ATOM 752 C CA . PRO A 1 98 ? 8.245 -2.701 -9.265 1.00 96.75 98 PRO A CA 1
ATOM 753 C C . PRO A 1 98 ? 9.286 -3.422 -10.124 1.00 96.75 98 PRO A C 1
ATOM 755 O O . PRO A 1 98 ? 10.407 -3.652 -9.670 1.00 96.75 98 PRO A O 1
ATOM 758 N N . ASN A 1 99 ? 8.943 -3.709 -11.379 1.00 94.94 99 ASN A N 1
ATOM 759 C CA . ASN A 1 99 ? 9.904 -4.107 -12.413 1.00 94.94 99 ASN A CA 1
ATOM 760 C C . ASN A 1 99 ? 10.490 -2.878 -13.124 1.00 94.94 99 ASN A C 1
ATOM 762 O O . ASN A 1 99 ? 11.579 -2.941 -13.693 1.00 94.94 99 ASN A O 1
ATOM 766 N N . SER A 1 100 ? 9.767 -1.755 -13.109 1.00 94.31 100 SER A N 1
ATOM 767 C CA . SER A 1 100 ? 10.149 -0.541 -13.822 1.00 94.31 100 SER A CA 1
ATOM 768 C C . SER A 1 100 ? 9.803 0.738 -13.059 1.00 94.31 100 SER A C 1
ATOM 770 O O . SER A 1 100 ? 8.929 0.768 -12.192 1.00 94.31 100 SER A O 1
ATOM 772 N N . GLN A 1 101 ? 10.445 1.844 -13.446 1.00 94.06 101 GLN A N 1
ATOM 773 C CA . GLN A 1 101 ? 10.082 3.174 -12.949 1.00 94.06 101 GLN A CA 1
ATOM 774 C C . GLN A 1 101 ? 8.650 3.572 -13.349 1.00 94.06 101 GLN A C 1
ATOM 776 O O . GLN A 1 101 ? 8.002 4.337 -12.636 1.00 94.06 101 GLN A O 1
ATOM 781 N N . ALA A 1 102 ? 8.141 3.048 -14.470 1.00 94.44 102 ALA A N 1
ATOM 782 C CA . ALA A 1 102 ? 6.771 3.300 -14.901 1.00 94.44 102 ALA A CA 1
ATOM 783 C C . ALA A 1 102 ? 5.758 2.716 -13.905 1.00 94.44 102 ALA A C 1
ATOM 785 O O . ALA A 1 102 ? 4.767 3.376 -13.603 1.00 94.44 102 ALA A O 1
ATOM 786 N N . ASP A 1 103 ? 6.039 1.545 -13.326 1.00 94.38 103 ASP A N 1
ATOM 787 C CA . ASP A 1 103 ? 5.172 0.923 -12.315 1.00 94.38 103 ASP A CA 1
ATOM 788 C C . ASP A 1 103 ? 5.053 1.816 -11.073 1.00 94.38 103 ASP A C 1
ATOM 790 O O . ASP A 1 103 ? 3.961 2.034 -10.541 1.00 94.38 103 ASP A O 1
ATOM 794 N N . VAL A 1 104 ? 6.184 2.382 -10.640 1.00 95.62 104 VAL A N 1
ATOM 795 C CA . VAL A 1 104 ? 6.253 3.305 -9.499 1.00 95.62 104 VAL A CA 1
ATOM 796 C C . VAL A 1 104 ? 5.448 4.571 -9.780 1.00 95.62 104 VAL A C 1
ATOM 798 O O . VAL A 1 104 ? 4.647 4.992 -8.945 1.00 95.62 104 VAL A O 1
ATOM 801 N N . GLU A 1 105 ? 5.622 5.161 -10.963 1.00 96.31 105 GLU A N 1
ATOM 802 C CA . GLU A 1 105 ? 4.916 6.376 -11.375 1.00 96.31 105 GLU A CA 1
ATOM 803 C C . GLU A 1 105 ? 3.400 6.144 -11.487 1.00 96.31 105 GLU A C 1
ATOM 805 O O . GLU A 1 105 ? 2.603 6.957 -11.012 1.00 96.31 105 GLU A O 1
ATOM 810 N N . LEU A 1 106 ? 2.977 5.012 -12.057 1.00 94.62 106 LEU A N 1
ATOM 811 C CA . LEU A 1 106 ? 1.565 4.633 -12.142 1.00 94.62 106 LEU A CA 1
ATOM 812 C C . LEU A 1 106 ? 0.946 4.462 -10.752 1.00 94.62 106 LEU A C 1
ATOM 814 O O . LEU A 1 106 ? -0.140 4.987 -10.484 1.00 94.62 106 LEU A O 1
ATOM 818 N N . PHE A 1 107 ? 1.648 3.780 -9.846 1.00 95.06 107 PHE A N 1
ATOM 819 C CA . PHE A 1 107 ? 1.202 3.617 -8.467 1.00 95.06 107 PHE A CA 1
ATOM 820 C C . PHE A 1 107 ? 1.110 4.961 -7.729 1.00 95.06 107 PHE A C 1
ATOM 822 O O . PHE A 1 107 ? 0.109 5.231 -7.061 1.00 95.06 107 PHE A O 1
ATOM 829 N N . TYR A 1 108 ? 2.106 5.834 -7.895 1.00 95.44 108 TYR A N 1
ATOM 830 C CA . TYR A 1 108 ? 2.110 7.180 -7.323 1.00 95.44 108 TYR A CA 1
ATOM 831 C C . TYR A 1 108 ? 0.912 8.012 -7.802 1.00 95.44 108 TYR A C 1
ATOM 833 O O . TYR A 1 108 ? 0.165 8.559 -6.984 1.00 95.44 108 TYR A O 1
ATOM 841 N N . ARG A 1 109 ? 0.660 8.045 -9.117 1.00 96.62 109 ARG A N 1
ATOM 842 C CA . ARG A 1 109 ? -0.498 8.742 -9.704 1.00 96.62 109 ARG A CA 1
ATOM 843 C C . ARG A 1 109 ? -1.821 8.195 -9.178 1.00 96.62 109 ARG A C 1
ATOM 845 O O . ARG A 1 109 ? -2.704 8.973 -8.818 1.00 96.62 109 ARG A O 1
ATOM 852 N N . SER A 1 110 ? -1.944 6.871 -9.081 1.00 93.69 110 SER A N 1
ATOM 853 C CA . SER A 1 110 ? -3.116 6.201 -8.508 1.00 93.69 110 SER A CA 1
ATOM 854 C C . SER A 1 110 ? -3.355 6.610 -7.048 1.00 93.69 110 SER A C 1
ATOM 856 O O . SER A 1 110 ? -4.477 6.973 -6.679 1.00 93.69 110 SER A O 1
ATOM 858 N N . MET A 1 111 ? -2.301 6.642 -6.222 1.00 94.81 111 MET A N 1
ATOM 859 C CA . MET A 1 111 ? -2.392 7.092 -4.830 1.00 94.81 111 M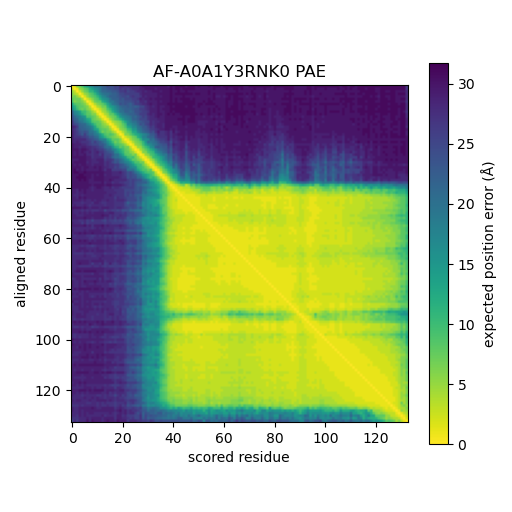ET A CA 1
ATOM 860 C C . MET A 1 111 ? -2.856 8.546 -4.714 1.00 94.81 111 MET A C 1
ATOM 862 O O . MET A 1 111 ? -3.751 8.831 -3.916 1.00 94.81 111 MET A O 1
ATOM 866 N N . LEU A 1 112 ? -2.286 9.460 -5.507 1.00 97.06 112 LEU A N 1
ATOM 867 C CA . LEU A 1 112 ? -2.677 10.872 -5.490 1.00 97.06 112 LEU A CA 1
ATOM 868 C C . LEU A 1 112 ? -4.123 11.076 -5.932 1.00 97.06 112 LEU A C 1
ATOM 870 O O . LEU A 1 112 ? -4.868 11.813 -5.283 1.00 97.06 112 LEU A O 1
ATOM 874 N N . HIS A 1 113 ? -4.537 10.393 -6.999 1.00 96.94 113 HIS A N 1
ATOM 875 C CA . HIS A 1 113 ? -5.921 10.423 -7.450 1.00 96.94 113 HIS A CA 1
ATOM 876 C C . HIS A 1 113 ? -6.859 9.944 -6.336 1.00 96.94 113 HIS A C 1
ATOM 878 O O . HIS A 1 113 ? -7.820 10.630 -5.984 1.00 96.94 113 HIS A O 1
ATOM 884 N N . ARG A 1 114 ? -6.542 8.809 -5.699 1.00 95.19 114 ARG A N 1
ATOM 885 C CA . ARG A 1 114 ? -7.349 8.289 -4.593 1.00 95.19 114 ARG A CA 1
ATOM 886 C C . ARG A 1 114 ? -7.398 9.253 -3.406 1.00 95.19 114 ARG A C 1
ATOM 888 O O . ARG A 1 114 ? -8.461 9.404 -2.807 1.00 95.19 114 ARG A O 1
ATOM 895 N N . ALA A 1 115 ? -6.290 9.910 -3.073 1.00 97.25 115 ALA A N 1
ATOM 896 C CA . ALA A 1 115 ? -6.247 10.907 -2.008 1.00 97.25 115 ALA A CA 1
ATOM 897 C C . ALA A 1 115 ? -7.155 12.111 -2.312 1.00 97.25 115 ALA A C 1
ATOM 899 O O . ALA A 1 115 ? -7.908 12.544 -1.437 1.00 97.25 115 ALA A O 1
ATOM 900 N N . ALA A 1 116 ? -7.144 12.607 -3.553 1.00 98.06 116 ALA A N 1
ATOM 901 C CA . ALA A 1 116 ? -8.027 13.687 -3.988 1.00 98.06 116 ALA A CA 1
ATOM 902 C C . ALA A 1 116 ? -9.510 13.293 -3.879 1.00 98.06 116 ALA A C 1
ATOM 904 O O . ALA A 1 116 ? -10.315 14.062 -3.353 1.00 98.06 116 ALA A O 1
ATOM 905 N N . GLU A 1 117 ? -9.864 12.076 -4.294 1.00 98.44 117 GLU A N 1
ATOM 906 C CA . GLU A 1 117 ? -11.228 11.551 -4.164 1.00 98.44 117 GLU A CA 1
ATOM 907 C C . GLU A 1 117 ? -11.669 11.438 -2.699 1.00 98.44 117 GLU A C 1
ATOM 909 O O . GLU A 1 117 ? -12.763 11.876 -2.342 1.00 98.44 117 GLU A O 1
ATOM 914 N N . ILE A 1 118 ? -10.803 10.923 -1.818 1.00 97.69 118 ILE A N 1
ATOM 915 C CA . ILE A 1 118 ? -11.080 10.856 -0.374 1.00 97.69 118 ILE A CA 1
ATOM 916 C C . ILE A 1 118 ? -11.335 12.261 0.190 1.00 97.69 118 ILE A C 1
ATOM 918 O O . ILE A 1 118 ? -12.297 12.459 0.935 1.00 97.69 118 ILE A O 1
ATOM 922 N N . ALA A 1 119 ? -10.523 13.251 -0.191 1.00 98.06 119 ALA A N 1
ATOM 923 C CA . ALA A 1 119 ? -10.695 14.632 0.251 1.00 98.06 119 ALA A CA 1
ATOM 924 C C . ALA A 1 119 ? -12.009 15.256 -0.258 1.00 98.06 119 ALA A C 1
ATOM 926 O O . ALA A 1 119 ? -12.699 15.946 0.498 1.00 98.06 119 ALA A O 1
ATOM 927 N N . ARG A 1 120 ? -12.393 15.000 -1.517 1.00 97.81 120 ARG A N 1
ATOM 928 C CA . ARG A 1 120 ? -13.676 15.450 -2.092 1.00 97.81 120 ARG A CA 1
ATOM 929 C C . ARG A 1 120 ? -14.868 14.869 -1.333 1.00 97.81 120 ARG A C 1
ATOM 931 O O . ARG A 1 120 ? -15.776 15.614 -0.957 1.00 97.81 120 ARG A O 1
ATOM 938 N N . VAL A 1 121 ? -14.842 13.565 -1.051 1.00 97.69 121 VAL A N 1
ATOM 939 C CA . VAL A 1 121 ? -15.892 12.888 -0.274 1.00 97.69 121 VAL A CA 1
ATOM 940 C C . VAL A 1 121 ? -15.974 13.466 1.139 1.00 97.69 121 VAL A C 1
ATOM 942 O O . VAL A 1 121 ? -17.054 13.874 1.564 1.00 97.69 121 VAL A O 1
ATOM 945 N N . ALA A 1 122 ? -14.845 13.589 1.843 1.00 97.12 122 ALA A N 1
ATOM 946 C CA . ALA A 1 122 ? -14.806 14.144 3.196 1.00 97.12 122 ALA A CA 1
ATOM 947 C C . ALA A 1 122 ? -15.369 15.576 3.256 1.00 97.12 122 ALA A C 1
ATOM 949 O O . ALA A 1 122 ? -16.158 15.904 4.143 1.00 97.12 122 ALA A O 1
ATOM 950 N N . ASN A 1 123 ? -15.024 16.422 2.279 1.00 96.06 123 ASN A N 1
ATOM 951 C CA . ASN A 1 123 ? -15.570 17.775 2.177 1.00 96.06 123 ASN A CA 1
ATOM 952 C C . ASN A 1 123 ? -17.079 17.782 1.926 1.00 96.06 123 ASN A C 1
ATOM 954 O O . ASN A 1 123 ? -17.791 18.576 2.537 1.00 96.06 123 ASN A O 1
ATOM 958 N N . THR A 1 124 ? -17.575 16.889 1.072 1.00 95.81 124 THR A N 1
ATOM 959 C CA . THR A 1 124 ? -19.011 16.775 0.783 1.00 95.81 124 THR A CA 1
ATOM 960 C C . THR A 1 124 ? -19.793 16.376 2.035 1.00 95.81 124 THR A C 1
ATOM 962 O O . THR A 1 124 ? -20.797 17.012 2.359 1.00 95.81 124 THR A O 1
ATOM 965 N N . VAL A 1 125 ? -19.297 15.389 2.790 1.00 96.19 125 VAL A N 1
ATOM 966 C CA . VAL A 1 125 ? -19.887 14.963 4.072 1.00 96.19 125 VAL A CA 1
ATOM 967 C C . VAL A 1 125 ? -19.891 16.118 5.076 1.00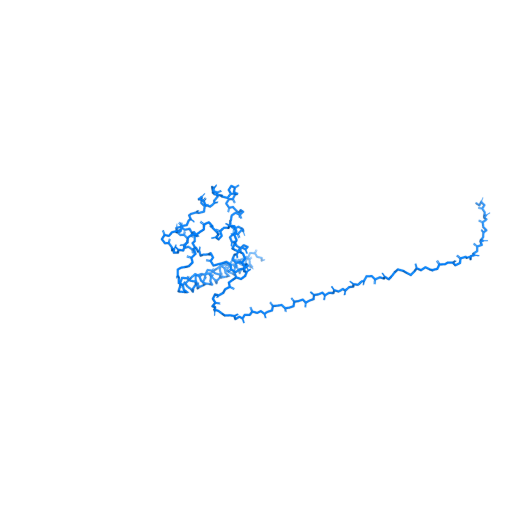 96.19 125 VAL A C 1
ATOM 969 O O . VAL A 1 125 ? -20.926 16.411 5.671 1.00 96.19 125 VAL A O 1
ATOM 972 N N . ARG A 1 126 ? -18.769 16.838 5.207 1.00 94.00 126 ARG A N 1
ATOM 973 C CA . ARG A 1 126 ? -18.647 18.002 6.099 1.00 94.00 126 ARG A CA 1
ATOM 974 C C . ARG A 1 126 ? -19.639 19.115 5.753 1.00 94.00 126 ARG A C 1
ATOM 976 O O . ARG A 1 126 ? -20.213 19.714 6.655 1.00 94.00 126 ARG A O 1
ATOM 983 N N . LEU A 1 127 ? -19.824 19.422 4.468 1.00 92.25 127 LEU A N 1
ATOM 984 C CA . LEU A 1 127 ? -20.753 20.469 4.029 1.00 92.25 127 LEU A CA 1
ATOM 985 C C . LEU A 1 127 ? -22.215 20.078 4.259 1.00 92.25 127 LEU A C 1
ATOM 987 O O . LEU A 1 127 ? -23.001 20.936 4.641 1.00 92.25 127 LEU A O 1
ATOM 991 N N . ARG A 1 128 ? -22.577 18.802 4.073 1.00 86.75 128 ARG A N 1
ATOM 992 C CA . ARG A 1 128 ? -23.930 18.313 4.379 1.00 86.75 128 ARG A CA 1
ATOM 993 C C . ARG A 1 128 ? -24.216 18.275 5.876 1.00 86.75 128 ARG A C 1
ATOM 995 O O . ARG A 1 128 ? -25.316 18.641 6.261 1.00 86.75 128 ARG A O 1
ATOM 1002 N N . GLY A 1 129 ? -23.234 17.913 6.703 1.00 82.31 129 GLY A N 1
ATOM 1003 C CA . GLY A 1 129 ? -23.371 17.963 8.163 1.00 82.31 129 GLY A CA 1
ATOM 1004 C C . GLY A 1 129 ? -23.711 19.364 8.681 1.00 82.31 129 GLY A C 1
ATOM 1005 O O . GLY A 1 129 ? -24.567 19.494 9.538 1.00 82.31 129 GLY A O 1
ATOM 1006 N N . ARG A 1 130 ? -23.142 20.418 8.079 1.00 73.50 130 ARG A N 1
ATOM 1007 C CA . ARG A 1 130 ? -23.449 21.824 8.418 1.00 73.50 130 ARG A CA 1
A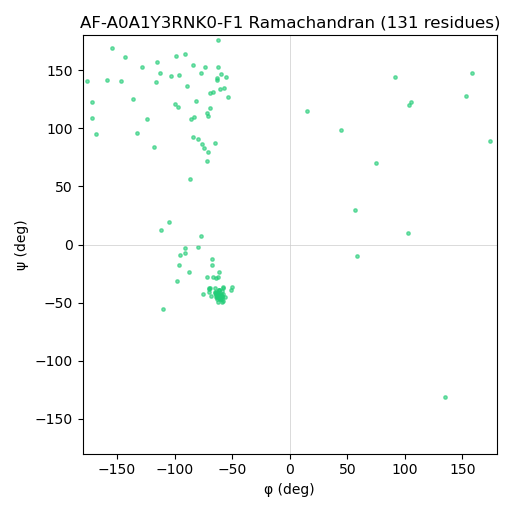TOM 1008 C C . ARG A 1 130 ? -24.869 22.285 8.070 1.00 73.50 130 ARG A C 1
ATOM 1010 O O . ARG A 1 130 ? -25.233 23.384 8.452 1.00 73.50 130 ARG A O 1
ATOM 1017 N N . LEU A 1 131 ? -25.623 21.514 7.283 1.00 68.31 131 LEU A N 1
ATOM 1018 C CA . LEU A 1 131 ? -27.034 21.798 6.985 1.00 68.31 131 LEU A CA 1
ATOM 1019 C C . LEU A 1 131 ? -27.984 21.117 7.983 1.00 68.31 131 LEU A C 1
ATOM 1021 O O . LEU A 1 131 ? -29.195 21.251 7.840 1.00 68.31 131 LEU A O 1
ATOM 1025 N N . LEU A 1 132 ? -27.446 20.328 8.919 1.00 65.50 132 LEU A N 1
ATOM 1026 C CA . LEU A 1 132 ? -28.206 19.678 9.987 1.00 65.50 132 LEU A CA 1
ATOM 1027 C C . LEU A 1 132 ? -28.200 20.494 11.294 1.00 65.50 132 LEU A C 1
ATOM 1029 O O . LEU A 1 132 ? -28.935 20.126 12.207 1.00 65.50 132 LEU A O 1
ATOM 1033 N N . ASP A 1 133 ? -27.389 21.557 11.362 1.00 52.69 133 ASP A N 1
ATOM 1034 C CA . ASP A 1 133 ? -27.306 22.532 12.462 1.00 52.69 133 ASP A CA 1
ATOM 1035 C C . ASP A 1 133 ? -28.170 23.768 12.153 1.00 52.69 133 ASP A C 1
ATOM 1037 O O . ASP A 1 133 ? -28.799 24.303 13.095 1.00 52.69 133 ASP A O 1
#

Mean predicted aligned error: 14.26 Å

Solvent-accessible surface area (backbone atoms only — not comparable to full-atom values): 8685 Å² total; per-residue (Å²): 136,87,88,83,85,90,86,84,91,82,88,85,87,81,89,78,83,83,74,88,78,77,78,81,80,79,84,79,89,78,91,85,78,93,80,92,76,78,89,66,80,77,46,78,66,61,71,76,45,41,63,26,75,94,49,29,44,36,66,71,56,53,24,66,78,65,74,41,59,64,69,56,50,53,51,49,54,50,52,38,38,76,75,66,44,67,72,44,66,73,90,75,56,29,35,17,29,60,77,45,73,64,52,51,52,52,49,52,52,52,52,53,51,51,50,52,51,52,51,53,52,53,51,52,53,54,58,55,55,64,73,76,114

Nearest PDB structures (foldseek):
  3v8j-assembly1_A  TM=8.825E-01  e=2.457E-01  Staphylococcus aureus A9781
  8eni-assembly1_A-2  TM=8.688E-01  e=2.296E-01  Staphylococcus aureus subsp. aureus Mu50
  6aqq-assembly1_A  TM=8.667E-01  e=3.012E-01  Staphylococcus aureus
  6ndl-assembly1_A  TM=8.714E-01  e=3.223E-01  Staphylococcus aureus
  3rkx-assembly1_A  TM=8.817E-01  e=3.691E-01  Staphylococcus aureus subsp. aureus ECT-R 2